Protein AF-A0A7R9U9J3-F1 (afdb_monomer)

Radius of gyration: 16.37 Å; Cα contacts (8 Å, |Δi|>4): 57; chains: 1; bounding box: 42×35×34 Å

Solvent-accessible surface area (backbone atoms only — not comparable to full-atom values): 6465 Å² total; per-residue (Å²): 135,87,54,77,70,71,76,75,70,48,99,81,60,76,80,58,41,68,59,51,44,48,48,44,40,67,71,63,50,38,82,74,43,89,49,70,68,59,42,51,52,52,50,52,52,43,56,65,71,49,39,76,52,32,53,69,47,73,34,66,61,88,91,45,71,40,61,44,83,58,89,87,40,77,94,44,44,66,61,54,48,49,53,51,52,54,59,57,73,70,51,70,95,69,85,59,52,60,83,74,75,40,128

Organism: NCBI:txid172671

pLDDT: mean 75.31, std 17.21, range [34.84, 96.06]

Structure (mmCIF, N/CA/C/O backbone):
data_AF-A0A7R9U9J3-F1
#
_entry.id   AF-A0A7R9U9J3-F1
#
loop_
_atom_site.group_PDB
_atom_site.id
_atom_site.type_symbol
_atom_site.label_atom_id
_atom_site.label_alt_id
_atom_site.label_comp_id
_atom_site.label_asym_id
_atom_site.label_entity_id
_atom_site.label_seq_id
_atom_site.pdbx_PDB_ins_code
_atom_site.Cartn_x
_atom_site.Cartn_y
_atom_site.Cartn_z
_atom_site.occupancy
_atom_site.B_iso_or_equiv
_atom_site.auth_seq_id
_atom_site.auth_comp_id
_atom_site.auth_asym_id
_atom_site.auth_atom_id
_atom_site.pdbx_PDB_model_num
ATOM 1 N N . LEU A 1 1 ? -24.290 -15.354 -0.848 1.00 40.94 1 LEU A N 1
ATOM 2 C CA . LEU A 1 1 ? -23.653 -14.202 -1.522 1.00 40.94 1 LEU A CA 1
ATOM 3 C C . LEU A 1 1 ? -23.497 -13.100 -0.492 1.00 40.94 1 LEU A C 1
ATOM 5 O O . LEU A 1 1 ? -24.500 -12.624 0.018 1.00 40.94 1 LEU A O 1
ATOM 9 N N . MET A 1 2 ? -22.260 -12.804 -0.102 1.00 34.84 2 MET A N 1
ATOM 10 C CA . MET A 1 2 ? -21.947 -11.744 0.857 1.00 34.84 2 MET A CA 1
ATOM 11 C C . MET A 1 2 ? -21.833 -10.436 0.067 1.00 34.84 2 MET A C 1
ATOM 13 O O . MET A 1 2 ? -21.030 -10.353 -0.857 1.00 34.84 2 MET A O 1
ATOM 17 N N . THR A 1 3 ? -22.685 -9.457 0.356 1.00 38.66 3 THR A N 1
ATOM 18 C CA . THR A 1 3 ? -22.658 -8.126 -0.265 1.00 38.66 3 THR A CA 1
ATOM 19 C C . THR A 1 3 ? -21.626 -7.236 0.428 1.00 38.66 3 THR A C 1
ATOM 21 O O . THR A 1 3 ? -21.439 -7.341 1.637 1.00 38.66 3 THR A O 1
ATOM 24 N N . VAL A 1 4 ? -20.987 -6.330 -0.322 1.00 44.41 4 VAL A N 1
ATOM 25 C CA . VAL A 1 4 ? -19.979 -5.362 0.174 1.00 44.41 4 VAL A CA 1
ATOM 26 C C . VAL A 1 4 ? -20.497 -4.556 1.375 1.00 44.41 4 VAL A C 1
ATOM 28 O O . VAL A 1 4 ? -19.747 -4.267 2.302 1.00 44.41 4 VAL A O 1
ATOM 31 N N . SER A 1 5 ? -21.805 -4.288 1.421 1.00 39.53 5 SER A N 1
ATOM 32 C CA . SER A 1 5 ? -22.486 -3.633 2.546 1.00 39.53 5 SER A CA 1
ATOM 33 C C . SER A 1 5 ? -22.340 -4.375 3.881 1.00 39.53 5 SER A C 1
ATOM 35 O O . SER A 1 5 ? -22.306 -3.735 4.925 1.00 39.53 5 SER A O 1
ATOM 37 N N . ASN A 1 6 ? -22.192 -5.704 3.865 1.00 46.56 6 ASN A N 1
ATOM 38 C CA . ASN A 1 6 ? -22.016 -6.505 5.081 1.00 46.56 6 ASN A CA 1
ATOM 39 C C . ASN A 1 6 ? -20.585 -6.439 5.639 1.00 46.56 6 ASN A C 1
ATOM 41 O O . ASN A 1 6 ? -20.374 -6.830 6.784 1.00 46.56 6 ASN A O 1
ATOM 45 N N . LEU A 1 7 ? -19.608 -5.965 4.856 1.00 44.25 7 LEU A N 1
ATOM 46 C CA . LEU A 1 7 ? -18.225 -5.794 5.313 1.00 44.25 7 LEU A CA 1
ATOM 47 C C . LEU A 1 7 ? -18.048 -4.519 6.158 1.00 44.25 7 LEU A C 1
ATOM 49 O O . LEU A 1 7 ? -17.134 -4.452 6.969 1.00 44.25 7 LEU A O 1
ATOM 53 N N . LEU A 1 8 ? -18.928 -3.528 5.965 1.00 46.25 8 LEU A N 1
ATOM 54 C CA . LEU A 1 8 ? -18.824 -2.178 6.536 1.00 46.25 8 LEU A CA 1
ATOM 55 C C . LEU A 1 8 ? -19.790 -1.919 7.711 1.00 46.25 8 LEU A C 1
ATOM 57 O O . LEU A 1 8 ? -19.769 -0.836 8.275 1.00 46.25 8 LEU A O 1
ATOM 61 N N . GLN A 1 9 ? -20.649 -2.882 8.073 1.00 43.25 9 GLN A N 1
ATOM 62 C CA . GLN A 1 9 ? -21.714 -2.718 9.084 1.00 43.25 9 GLN A CA 1
ATOM 63 C C . GLN A 1 9 ? -21.438 -3.393 10.440 1.00 43.25 9 GLN A C 1
ATOM 65 O O . GLN A 1 9 ? -22.357 -3.596 11.232 1.00 43.25 9 GLN A O 1
ATOM 70 N N . ARG A 1 10 ? -20.198 -3.785 10.738 1.00 44.59 10 ARG A N 1
ATOM 71 C CA . ARG A 1 10 ? -19.855 -4.322 12.063 1.00 44.59 10 ARG A CA 1
ATOM 72 C C . ARG A 1 10 ? -19.033 -3.294 12.826 1.00 44.59 10 ARG A C 1
ATOM 74 O O . ARG A 1 10 ? -17.848 -3.152 12.554 1.00 44.59 10 ARG A O 1
ATOM 81 N N . ASP A 1 11 ? -19.654 -2.671 13.821 1.00 47.69 11 ASP A N 1
ATOM 82 C CA . ASP A 1 11 ? -19.033 -1.676 14.710 1.00 47.69 11 ASP A CA 1
ATOM 83 C C . ASP A 1 11 ? -17.822 -2.212 15.511 1.00 47.69 11 ASP A C 1
ATOM 85 O O . ASP A 1 11 ? -17.028 -1.426 16.010 1.00 47.69 11 ASP A O 1
ATOM 89 N N . ASP A 1 12 ? -17.608 -3.538 15.537 1.00 53.31 12 ASP A N 1
ATOM 90 C CA . ASP A 1 12 ? -16.430 -4.212 16.120 1.00 53.31 12 ASP A CA 1
ATOM 91 C C . ASP A 1 12 ? -15.554 -4.958 15.084 1.00 53.31 12 ASP A C 1
ATOM 93 O O . ASP A 1 12 ? -14.639 -5.712 15.443 1.00 53.31 12 ASP A O 1
ATOM 97 N N . ALA A 1 13 ? -15.841 -4.844 13.780 1.00 57.25 13 ALA A N 1
ATOM 98 C CA . ALA A 1 13 ? -15.081 -5.570 12.766 1.00 57.25 13 ALA A CA 1
ATOM 99 C C . ALA A 1 13 ? -13.716 -4.920 12.548 1.00 57.25 13 ALA A C 1
ATOM 101 O O . ALA A 1 13 ? -13.578 -3.913 11.858 1.00 57.25 13 ALA A O 1
ATOM 102 N N . LYS A 1 14 ? -12.674 -5.575 13.066 1.00 69.12 14 LYS A N 1
ATOM 103 C CA . LYS A 1 14 ? -11.316 -5.371 12.564 1.00 69.12 14 LYS A CA 1
ATOM 104 C C . LYS A 1 14 ? -11.326 -5.562 11.048 1.00 69.12 14 LYS A C 1
ATOM 106 O O . LYS A 1 14 ? -11.800 -6.589 10.560 1.00 69.12 14 LYS A O 1
ATOM 111 N N . VAL A 1 15 ? -10.791 -4.583 10.326 1.00 75.69 15 VAL A N 1
ATOM 112 C CA . VAL A 1 15 ? -10.590 -4.678 8.879 1.00 75.69 15 VAL A CA 1
ATOM 113 C C . VAL A 1 15 ? -9.723 -5.903 8.590 1.00 75.69 15 VAL A C 1
ATOM 115 O O . VAL A 1 15 ? -8.606 -6.016 9.096 1.00 75.69 15 VAL A O 1
ATOM 118 N N . ASP A 1 16 ? -10.230 -6.827 7.774 1.00 84.88 16 ASP A N 1
ATOM 119 C CA . ASP A 1 16 ? -9.417 -7.916 7.237 1.00 84.88 16 ASP A CA 1
ATOM 120 C C . ASP A 1 16 ? -8.583 -7.393 6.064 1.00 84.88 16 ASP A C 1
ATOM 122 O O . ASP A 1 16 ? -9.021 -7.351 4.909 1.00 84.88 16 ASP A O 1
ATOM 126 N N . TYR A 1 17 ? -7.356 -6.986 6.380 1.00 84.81 17 TYR A N 1
ATOM 127 C CA . TYR A 1 17 ? -6.413 -6.463 5.399 1.00 84.81 17 TYR A CA 1
ATOM 128 C C . TYR A 1 17 ? -6.032 -7.484 4.324 1.00 84.81 17 TYR A C 1
ATOM 130 O O . TYR A 1 17 ? -5.723 -7.077 3.211 1.00 84.81 17 TYR A O 1
ATOM 138 N N . THR A 1 18 ? -6.111 -8.791 4.593 1.00 89.62 18 THR A N 1
ATOM 139 C CA . THR A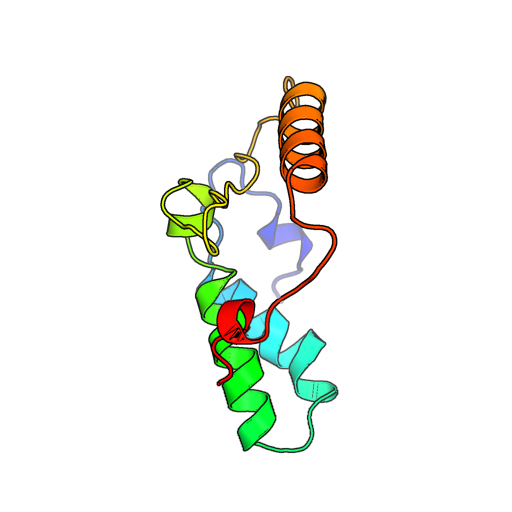 1 18 ? -5.825 -9.811 3.569 1.00 89.62 18 THR A CA 1
ATOM 140 C C . THR A 1 18 ? -6.889 -9.773 2.479 1.00 89.62 18 THR A C 1
ATOM 142 O O . THR A 1 18 ? -6.571 -9.740 1.289 1.00 89.62 18 THR A O 1
ATOM 145 N N . THR A 1 19 ? -8.158 -9.708 2.884 1.00 89.38 19 THR A N 1
ATOM 146 C CA . THR A 1 19 ? -9.285 -9.583 1.955 1.00 89.38 19 THR A CA 1
ATOM 147 C C . THR A 1 19 ? -9.239 -8.255 1.196 1.00 89.38 19 THR A C 1
ATOM 149 O O . THR A 1 19 ? -9.453 -8.240 -0.016 1.00 89.38 19 THR A O 1
ATOM 152 N N . LEU A 1 20 ? -8.903 -7.145 1.866 1.00 88.94 20 LEU A N 1
ATOM 153 C CA . LEU A 1 20 ? -8.743 -5.844 1.205 1.00 88.94 20 LEU A CA 1
ATOM 154 C C . LEU A 1 20 ? -7.625 -5.866 0.153 1.00 88.94 20 LEU A C 1
ATOM 156 O O . LEU A 1 20 ? -7.825 -5.400 -0.966 1.00 88.94 20 LEU A O 1
ATOM 160 N N . GLN A 1 21 ? -6.464 -6.435 0.487 1.00 92.25 21 GLN A N 1
ATOM 161 C CA . GLN A 1 21 ? -5.351 -6.587 -0.451 1.00 92.25 21 GLN A CA 1
ATOM 162 C C . GLN A 1 21 ? -5.756 -7.434 -1.664 1.00 92.25 21 GLN A C 1
ATOM 164 O O . GLN A 1 21 ? -5.470 -7.044 -2.794 1.00 92.25 21 GLN A O 1
ATOM 169 N N . GLY A 1 22 ? -6.451 -8.558 -1.444 1.00 92.94 22 GLY A N 1
ATOM 170 C CA . GLY A 1 22 ? -6.973 -9.404 -2.520 1.00 92.94 22 GLY A CA 1
ATOM 171 C C . GLY A 1 22 ? -7.939 -8.648 -3.432 1.00 92.94 22 GLY A C 1
ATOM 172 O O . GLY A 1 22 ? -7.773 -8.665 -4.645 1.00 92.94 22 GLY A O 1
ATOM 173 N N . LEU A 1 23 ? -8.879 -7.888 -2.863 1.00 94.62 23 LEU A N 1
ATOM 174 C CA . LEU A 1 23 ? -9.803 -7.053 -3.635 1.00 94.62 23 LEU A CA 1
ATOM 175 C C . LEU A 1 23 ? -9.064 -6.020 -4.501 1.00 94.62 23 LEU A C 1
ATOM 177 O O . LEU A 1 23 ? -9.382 -5.858 -5.679 1.00 94.62 23 LEU A O 1
ATOM 181 N N . LEU A 1 24 ? -8.080 -5.323 -3.928 1.00 94.75 24 LEU A N 1
ATOM 182 C CA . LEU A 1 24 ? -7.285 -4.330 -4.652 1.00 94.75 24 LEU A CA 1
ATOM 183 C C . LEU A 1 24 ? -6.499 -4.972 -5.801 1.00 94.75 24 LEU A C 1
ATOM 185 O O . LEU A 1 24 ? -6.458 -4.414 -6.898 1.00 94.75 24 LEU A O 1
ATOM 189 N N . MET A 1 25 ? -5.909 -6.144 -5.572 1.00 96.00 25 MET A N 1
ATOM 190 C CA . MET A 1 25 ? -5.150 -6.855 -6.598 1.00 96.00 25 MET A CA 1
ATOM 191 C C . MET A 1 25 ? -6.051 -7.439 -7.681 1.00 96.00 25 MET A C 1
ATOM 193 O O . MET A 1 25 ? -5.787 -7.219 -8.856 1.00 96.00 25 MET A O 1
ATOM 197 N N . ASP A 1 26 ? -7.132 -8.118 -7.321 1.00 93.31 26 ASP A N 1
ATOM 198 C CA . ASP A 1 26 ? -7.913 -8.897 -8.281 1.00 93.31 26 ASP A CA 1
ATOM 199 C C . ASP A 1 26 ? -8.906 -8.033 -9.067 1.00 93.31 26 ASP A C 1
ATOM 201 O O . ASP A 1 26 ? -9.142 -8.279 -10.250 1.00 93.31 26 ASP A O 1
ATOM 205 N N . ALA A 1 27 ? -9.488 -7.008 -8.434 1.00 94.00 27 ALA A N 1
ATOM 206 C CA . ALA A 1 27 ? -10.570 -6.225 -9.032 1.00 94.00 27 ALA A CA 1
ATOM 207 C C . ALA A 1 27 ? -10.144 -4.834 -9.521 1.00 94.00 27 ALA A C 1
ATOM 209 O O . ALA A 1 27 ? -10.766 -4.304 -10.443 1.00 94.00 27 ALA A O 1
ATOM 210 N N . ILE A 1 28 ? -9.121 -4.221 -8.914 1.00 94.56 28 ILE A N 1
ATOM 211 C CA . ILE A 1 28 ? -8.782 -2.811 -9.170 1.00 94.56 28 ILE A CA 1
ATOM 212 C C . ILE A 1 28 ? -7.502 -2.674 -9.992 1.00 94.56 28 ILE A C 1
ATOM 214 O O . ILE A 1 28 ? -7.526 -2.079 -11.073 1.00 94.56 28 ILE A O 1
ATOM 218 N N . TYR A 1 29 ? -6.387 -3.206 -9.488 1.00 94.19 29 TYR A N 1
ATOM 219 C CA . TYR A 1 29 ? -5.072 -2.998 -10.088 1.00 94.19 29 TYR A CA 1
ATOM 220 C C . TYR A 1 29 ? -4.665 -4.110 -11.052 1.00 94.19 29 TYR A C 1
ATOM 222 O O . TYR A 1 29 ? -4.186 -3.807 -12.140 1.00 94.19 29 TYR A O 1
ATOM 230 N N . GLY A 1 30 ? -4.888 -5.378 -10.709 1.00 94.62 30 GLY A N 1
ATOM 231 C CA . GLY A 1 30 ? -4.487 -6.520 -11.534 1.00 94.62 30 GLY A CA 1
ATOM 232 C C . GLY A 1 30 ? -5.049 -6.504 -12.954 1.00 94.62 30 GLY A C 1
ATOM 233 O O . GLY A 1 30 ? -4.272 -6.691 -13.885 1.00 94.62 30 GLY A O 1
ATOM 234 N N . PRO A 1 31 ? -6.333 -6.162 -13.181 1.00 96.06 31 PRO A N 1
ATOM 235 C CA . PRO A 1 31 ? -6.879 -6.049 -14.536 1.00 96.06 31 PRO A CA 1
ATOM 236 C C . PRO A 1 31 ? -6.214 -4.972 -15.408 1.00 96.06 31 PRO A C 1
ATOM 238 O O . PRO A 1 31 ? -6.439 -4.944 -16.614 1.00 96.06 31 PRO A O 1
ATOM 241 N N . LYS A 1 32 ? -5.435 -4.058 -14.813 1.00 95.62 32 LYS A N 1
ATOM 242 C CA . LYS A 1 32 ? -4.714 -2.985 -15.515 1.00 95.62 32 LYS A CA 1
ATOM 243 C C . LYS A 1 32 ? -3.260 -3.347 -15.821 1.00 95.62 32 LYS A C 1
ATOM 245 O O . LYS A 1 32 ? -2.577 -2.558 -16.467 1.00 95.62 32 LYS A O 1
ATOM 250 N N . VAL A 1 33 ? -2.776 -4.487 -15.329 1.00 93.94 33 VAL A N 1
ATOM 251 C CA . VAL A 1 33 ?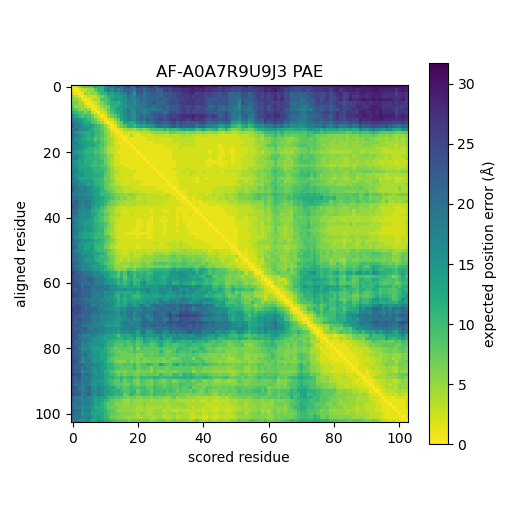 -1.367 -4.875 -15.392 1.00 93.94 33 VAL A CA 1
ATOM 252 C C . VAL A 1 33 ? -1.248 -6.237 -16.062 1.00 93.94 33 VAL A C 1
ATOM 254 O O . VAL A 1 33 ? -1.556 -7.269 -15.475 1.00 93.94 33 VAL A O 1
ATOM 257 N N . GLU A 1 34 ? -0.784 -6.236 -17.308 1.00 92.75 34 GLU A N 1
ATOM 258 C CA . GLU A 1 34 ? -0.676 -7.456 -18.118 1.00 92.75 34 GLU A CA 1
ATOM 259 C C . GLU A 1 34 ? 0.613 -8.246 -17.835 1.00 92.75 34 GLU A C 1
ATOM 261 O O . GLU A 1 34 ? 0.674 -9.458 -18.044 1.00 92.75 34 GLU A O 1
ATOM 266 N N . VAL A 1 35 ? 1.655 -7.569 -17.345 1.00 95.44 35 VAL A N 1
ATOM 267 C CA . VAL A 1 35 ? 2.976 -8.159 -17.108 1.00 95.44 35 VAL A CA 1
ATOM 268 C C . VAL A 1 35 ? 3.062 -8.689 -15.678 1.00 95.44 35 VAL A C 1
ATOM 270 O O . VAL A 1 35 ? 2.907 -7.953 -14.705 1.00 95.44 35 VAL A O 1
ATOM 273 N N . SER A 1 36 ? 3.381 -9.976 -15.527 1.00 91.50 36 SER A N 1
ATOM 274 C CA . SER A 1 36 ? 3.444 -10.636 -14.213 1.00 91.50 36 SER A CA 1
ATOM 275 C C . SER A 1 36 ? 4.497 -10.037 -13.269 1.00 91.50 36 SER A C 1
ATOM 277 O O . SER A 1 36 ? 4.322 -10.063 -12.048 1.00 91.50 36 SER A O 1
ATOM 279 N N . GLY A 1 37 ? 5.590 -9.497 -13.819 1.00 93.88 37 GLY A N 1
ATOM 280 C CA . GLY A 1 37 ? 6.614 -8.785 -13.050 1.00 93.88 37 GLY A CA 1
ATOM 281 C C . GLY A 1 37 ? 6.055 -7.518 -12.406 1.00 93.88 37 GLY A C 1
ATOM 282 O O . GLY A 1 37 ? 6.152 -7.351 -11.192 1.00 93.88 37 GLY A O 1
ATOM 283 N N . ASP A 1 38 ? 5.372 -6.691 -13.192 1.00 94.38 38 ASP A N 1
ATOM 284 C CA . ASP A 1 38 ? 4.746 -5.451 -12.726 1.00 94.38 38 ASP A CA 1
ATOM 285 C C . ASP A 1 38 ? 3.632 -5.741 -11.716 1.00 94.38 38 ASP A C 1
ATOM 287 O O . ASP A 1 38 ? 3.537 -5.081 -10.682 1.00 94.38 38 ASP A O 1
ATOM 291 N N . LEU A 1 39 ? 2.845 -6.799 -11.947 1.00 94.94 39 LEU A N 1
ATOM 292 C CA . LEU A 1 39 ? 1.818 -7.239 -11.002 1.00 94.94 39 LEU A CA 1
ATOM 293 C C . LEU A 1 39 ? 2.425 -7.602 -9.640 1.00 94.94 39 LEU A C 1
ATOM 295 O O . LEU A 1 39 ? 1.841 -7.315 -8.594 1.00 94.94 39 LEU A O 1
ATOM 299 N N . SER A 1 40 ? 3.621 -8.193 -9.642 1.00 93.88 40 SER A N 1
ATOM 300 C CA . SER A 1 40 ? 4.341 -8.533 -8.413 1.00 93.88 40 SER A CA 1
ATOM 301 C C . SER A 1 40 ? 4.829 -7.282 -7.676 1.00 93.88 40 SER A C 1
ATOM 303 O O . SER A 1 40 ? 4.739 -7.224 -6.448 1.00 93.88 40 SER A O 1
ATOM 305 N N . VAL A 1 41 ? 5.289 -6.264 -8.412 1.00 94.75 41 VAL A N 1
ATOM 306 C CA . VAL A 1 41 ? 5.673 -4.963 -7.841 1.00 94.75 41 VAL A CA 1
ATOM 307 C C . VAL A 1 41 ? 4.458 -4.281 -7.214 1.00 94.75 41 VAL A C 1
ATOM 309 O O . VAL A 1 41 ? 4.508 -3.906 -6.044 1.00 94.75 41 VAL A O 1
ATOM 312 N N . VAL A 1 42 ? 3.335 -4.199 -7.932 1.00 94.88 42 VAL A N 1
ATOM 313 C CA . VAL A 1 42 ? 2.082 -3.634 -7.402 1.00 94.88 42 VAL A CA 1
ATOM 314 C C . VAL A 1 42 ? 1.628 -4.386 -6.149 1.00 94.88 42 VAL A C 1
ATOM 316 O O . VAL A 1 42 ? 1.310 -3.763 -5.137 1.00 94.88 42 VAL A O 1
ATOM 319 N N . GLY A 1 43 ? 1.682 -5.720 -6.169 1.00 94.31 43 GLY A N 1
ATOM 320 C CA . GLY A 1 43 ? 1.365 -6.548 -5.006 1.00 94.31 43 GLY A CA 1
ATOM 321 C C . GLY A 1 43 ? 2.247 -6.255 -3.791 1.00 94.31 43 GLY A C 1
ATOM 322 O O . GLY A 1 43 ? 1.753 -6.261 -2.662 1.00 94.31 43 GLY A O 1
ATOM 323 N N . ALA A 1 44 ? 3.532 -5.953 -3.993 1.00 92.56 44 ALA A N 1
ATOM 324 C CA . ALA A 1 44 ? 4.428 -5.548 -2.912 1.00 92.56 44 ALA A CA 1
ATOM 325 C C . ALA A 1 44 ? 4.020 -4.195 -2.303 1.00 92.56 44 ALA A C 1
ATOM 327 O O . ALA A 1 44 ? 3.971 -4.069 -1.077 1.00 92.56 44 ALA A O 1
ATOM 328 N N . TYR A 1 45 ? 3.658 -3.214 -3.137 1.00 91.50 45 TYR A N 1
ATOM 329 C CA . TYR A 1 45 ? 3.155 -1.917 -2.672 1.00 91.50 45 TYR A CA 1
ATOM 330 C C . TYR A 1 45 ? 1.824 -2.049 -1.922 1.00 91.50 45 TYR A C 1
ATOM 332 O O . TYR A 1 45 ? 1.685 -1.487 -0.837 1.00 91.50 45 TYR A O 1
ATOM 340 N N . VAL A 1 46 ? 0.878 -2.844 -2.431 1.00 92.62 46 VAL A N 1
ATOM 341 C CA . VAL A 1 46 ? -0.418 -3.090 -1.775 1.00 92.62 46 VAL A CA 1
ATOM 342 C C . VAL A 1 46 ? -0.229 -3.759 -0.409 1.00 92.62 46 VAL A C 1
ATO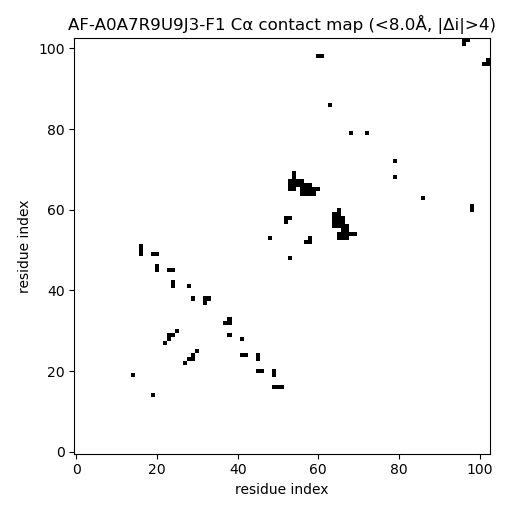M 344 O O . VAL A 1 46 ? -0.792 -3.302 0.584 1.00 92.62 46 VAL A O 1
ATOM 347 N N . LYS A 1 47 ? 0.622 -4.788 -0.313 1.00 91.06 47 LYS A N 1
ATOM 348 C CA . LYS A 1 47 ? 0.935 -5.444 0.971 1.00 91.06 47 LYS A CA 1
ATOM 349 C C . LYS A 1 47 ? 1.596 -4.501 1.971 1.00 91.06 47 LYS A C 1
ATOM 351 O O . LYS A 1 47 ? 1.311 -4.579 3.164 1.00 91.06 47 LYS A O 1
ATOM 356 N N . ARG A 1 48 ? 2.480 -3.616 1.500 1.00 87.06 48 ARG A N 1
ATOM 357 C CA . ARG A 1 48 ? 3.109 -2.602 2.350 1.00 87.06 48 ARG A CA 1
ATOM 358 C C . ARG A 1 48 ? 2.068 -1.590 2.833 1.00 87.06 48 ARG A C 1
ATOM 360 O O . ARG A 1 48 ? 1.973 -1.364 4.030 1.00 87.06 48 ARG A O 1
ATOM 367 N N . ALA A 1 49 ? 1.272 -1.005 1.948 1.00 84.25 49 ALA A N 1
ATOM 368 C CA . ALA A 1 49 ? 0.374 0.096 2.299 1.00 84.25 49 ALA A CA 1
ATOM 369 C C . ALA A 1 49 ? -0.874 -0.326 3.096 1.00 84.25 49 ALA A C 1
ATOM 371 O O . ALA A 1 49 ? -1.421 0.482 3.839 1.00 84.25 49 ALA A O 1
ATOM 372 N N . PHE A 1 50 ? -1.329 -1.575 2.974 1.00 85.06 50 PHE A N 1
ATOM 373 C CA . PHE A 1 50 ? -2.575 -2.034 3.595 1.00 85.06 50 PHE A CA 1
ATOM 374 C C . PHE A 1 50 ? -2.315 -3.134 4.615 1.00 85.06 50 PHE A C 1
ATOM 376 O O . PHE A 1 50 ? -2.640 -4.295 4.388 1.00 85.06 50 PHE A O 1
ATOM 383 N N . ARG A 1 51 ? -1.729 -2.769 5.753 1.00 83.38 51 ARG A N 1
ATOM 384 C CA . ARG A 1 51 ? -1.481 -3.668 6.887 1.00 83.38 51 ARG A CA 1
ATOM 385 C C . ARG A 1 51 ? -1.808 -2.967 8.198 1.00 83.38 51 ARG A C 1
ATOM 387 O O . ARG A 1 51 ? -1.776 -1.740 8.267 1.00 83.38 51 ARG A O 1
ATOM 394 N N . GLN A 1 52 ? -2.102 -3.739 9.238 1.00 77.56 52 GLN A N 1
ATOM 395 C CA . GLN A 1 52 ? -2.574 -3.205 10.516 1.00 77.56 52 GLN A CA 1
ATOM 396 C C . GLN A 1 52 ? -1.593 -2.190 11.133 1.00 77.56 52 GLN A C 1
ATOM 398 O O . GLN A 1 52 ? -2.017 -1.197 11.715 1.00 77.56 52 GLN A O 1
ATOM 403 N N . GLU A 1 53 ? -0.285 -2.376 10.945 1.00 76.50 53 GLU A N 1
ATOM 404 C CA . GLU A 1 53 ? 0.759 -1.507 11.499 1.00 76.50 53 GLU A CA 1
ATOM 405 C C . GLU A 1 53 ? 0.706 -0.061 10.980 1.00 76.50 53 GLU A C 1
ATOM 407 O O . GLU A 1 53 ? 1.128 0.842 11.702 1.00 76.50 53 GLU A O 1
ATOM 412 N N . ILE A 1 54 ? 0.173 0.165 9.772 1.00 73.00 54 ILE A N 1
ATOM 413 C CA . ILE A 1 54 ? -0.027 1.510 9.199 1.00 73.00 54 ILE A CA 1
ATOM 414 C C . ILE A 1 54 ? -1.044 2.299 10.025 1.00 73.00 54 ILE A C 1
ATOM 416 O O . ILE A 1 54 ? -0.843 3.460 10.368 1.00 73.00 54 ILE A O 1
ATOM 420 N N . PHE A 1 55 ? -2.149 1.647 10.373 1.00 68.56 55 PHE A N 1
ATOM 421 C CA . PHE A 1 55 ? -3.267 2.270 11.079 1.00 68.56 55 PHE A CA 1
ATOM 422 C C . PHE A 1 55 ? -3.000 2.399 12.580 1.00 68.56 55 PHE A C 1
ATOM 424 O O . PHE A 1 55 ? -3.660 3.168 13.267 1.00 68.56 55 PHE A O 1
ATOM 431 N N . GLU A 1 56 ? -1.983 1.698 13.079 1.00 70.19 56 GLU A N 1
ATOM 432 C CA . GLU A 1 56 ? -1.431 1.897 14.419 1.00 70.19 56 GLU A CA 1
ATOM 433 C C . GLU A 1 56 ? -0.337 2.983 14.453 1.00 70.19 56 GLU A C 1
ATOM 435 O O . GLU A 1 56 ? 0.285 3.194 15.493 1.00 70.19 56 GLU A O 1
ATOM 440 N N . GLY A 1 57 ? -0.070 3.660 13.326 1.00 65.44 57 GLY A N 1
ATOM 441 C CA . GLY A 1 57 ? 0.927 4.730 13.232 1.00 65.44 57 GLY A CA 1
ATOM 442 C C . GLY A 1 57 ? 2.367 4.248 13.399 1.00 65.44 57 GLY A C 1
ATOM 443 O O . GLY A 1 57 ? 3.253 5.034 13.736 1.00 65.44 57 GLY A O 1
ATOM 444 N N . ARG A 1 58 ? 2.620 2.949 13.210 1.00 67.75 58 ARG A N 1
ATOM 445 C CA . ARG A 1 58 ? 3.937 2.331 13.430 1.00 67.75 58 ARG A CA 1
ATOM 446 C C . ARG A 1 58 ? 4.798 2.281 12.170 1.00 67.75 58 ARG A C 1
ATOM 448 O O . ARG A 1 58 ? 5.872 1.685 12.213 1.00 67.75 58 ARG A O 1
ATOM 455 N N . ASP A 1 59 ? 4.350 2.880 11.066 1.00 70.12 59 ASP A N 1
ATOM 456 C CA . ASP A 1 59 ? 5.086 2.892 9.802 1.00 70.12 59 ASP A CA 1
ATOM 457 C C . ASP A 1 59 ? 5.585 4.279 9.401 1.00 70.12 59 ASP A C 1
ATOM 459 O O . ASP A 1 59 ? 5.060 5.311 9.826 1.00 70.12 59 ASP A O 1
ATOM 463 N N . ARG A 1 60 ? 6.632 4.289 8.572 1.00 65.19 60 ARG A N 1
ATOM 464 C CA . ARG A 1 60 ? 7.252 5.507 8.047 1.00 65.19 60 ARG A CA 1
ATOM 465 C C . ARG A 1 60 ? 7.579 5.359 6.563 1.00 65.19 60 ARG A C 1
ATOM 467 O O . ARG A 1 60 ? 8.040 4.306 6.115 1.00 65.19 60 ARG A O 1
ATOM 474 N N . ILE A 1 61 ? 7.391 6.439 5.812 1.00 64.50 61 ILE A N 1
ATOM 475 C CA . ILE A 1 61 ? 7.889 6.594 4.441 1.00 64.50 61 ILE A CA 1
ATOM 476 C C . ILE A 1 61 ? 8.882 7.757 4.471 1.00 64.50 61 ILE A C 1
ATOM 478 O O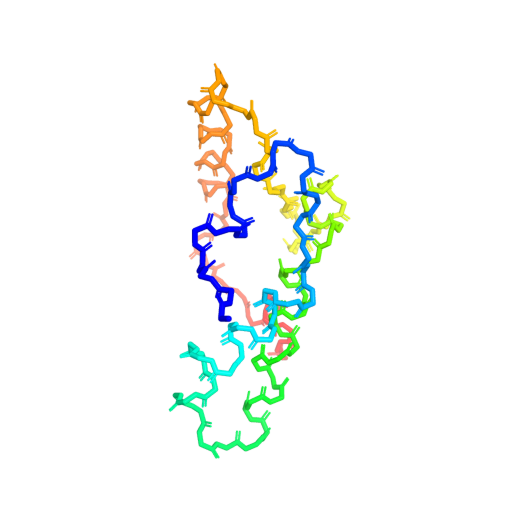 . ILE A 1 61 ? 8.507 8.904 4.692 1.00 64.50 61 ILE A O 1
ATOM 482 N N . GLY A 1 62 ? 10.175 7.451 4.339 1.00 65.88 62 GLY A N 1
ATOM 483 C CA . GLY A 1 62 ? 11.230 8.437 4.588 1.00 65.88 62 GLY A CA 1
ATOM 484 C C . GLY A 1 62 ? 11.177 8.965 6.02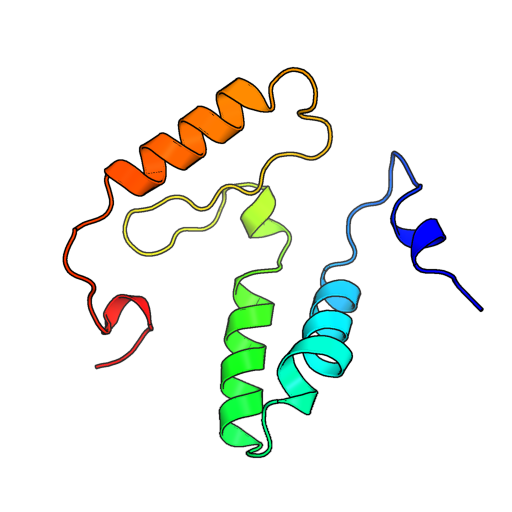9 1.00 65.88 62 GLY A C 1
ATOM 485 O O . GLY A 1 62 ? 11.221 8.190 6.987 1.00 65.88 62 GLY A O 1
ATOM 486 N N . SER A 1 63 ? 11.079 10.286 6.188 1.00 57.34 63 SER A N 1
ATOM 487 C CA . SER A 1 63 ? 10.907 10.957 7.486 1.00 57.34 63 SER A CA 1
ATOM 488 C C . SER A 1 63 ? 9.452 10.991 7.974 1.00 57.34 63 SER A C 1
ATOM 490 O O . SER A 1 63 ? 9.230 11.177 9.176 1.00 57.34 63 SER A O 1
ATOM 492 N N . VAL A 1 64 ? 8.487 10.766 7.078 1.00 59.94 64 VAL A N 1
ATOM 493 C CA . VAL A 1 64 ? 7.052 10.965 7.306 1.00 59.94 64 VAL A CA 1
ATOM 494 C C . VAL A 1 64 ? 6.467 9.768 8.037 1.00 59.94 64 VAL A C 1
ATOM 496 O O . VAL A 1 64 ? 6.639 8.621 7.618 1.00 59.94 64 VAL A O 1
ATOM 499 N N . GLN A 1 65 ? 5.787 10.030 9.150 1.00 64.44 65 GLN A N 1
ATOM 500 C CA . GLN A 1 65 ? 5.026 9.009 9.854 1.00 64.44 65 GLN A CA 1
ATOM 501 C C . GLN A 1 65 ? 3.709 8.789 9.117 1.00 64.44 65 GLN A C 1
ATOM 503 O O . GLN A 1 65 ? 2.966 9.736 8.881 1.00 64.44 65 GLN A O 1
ATOM 508 N N . VAL A 1 66 ? 3.436 7.545 8.732 1.00 63.66 66 VAL A N 1
ATOM 509 C CA . VAL A 1 66 ? 2.173 7.204 8.080 1.00 63.66 66 VAL A CA 1
ATOM 510 C C . VAL A 1 66 ? 1.209 6.771 9.167 1.00 63.66 66 VAL A C 1
ATOM 512 O O . VAL A 1 66 ? 1.356 5.696 9.749 1.00 63.66 66 VAL A O 1
ATOM 515 N N . THR A 1 67 ? 0.236 7.624 9.448 1.00 59.69 67 THR A N 1
ATOM 516 C CA . THR A 1 67 ? -0.898 7.327 10.317 1.00 59.69 67 THR A CA 1
ATOM 517 C C . THR A 1 67 ? -2.144 7.174 9.456 1.00 59.69 67 THR A C 1
ATOM 519 O O . THR A 1 67 ? -2.560 8.087 8.742 1.00 59.69 67 THR A O 1
ATOM 522 N N . GLY A 1 68 ? -2.758 5.993 9.507 1.00 59.00 68 GLY A N 1
ATOM 523 C CA . GLY A 1 68 ? -4.146 5.864 9.072 1.00 59.00 68 GLY A CA 1
ATOM 524 C C . GLY A 1 68 ? -5.056 6.654 10.015 1.00 59.00 68 GLY A C 1
ATOM 525 O O . GLY A 1 68 ? -4.800 6.691 11.219 1.00 59.00 68 GLY A O 1
ATOM 526 N N . LEU A 1 69 ? -6.118 7.272 9.491 1.00 56.22 69 LEU A N 1
ATOM 527 C CA . LEU A 1 69 ? -7.149 7.866 10.344 1.00 56.22 69 LEU A CA 1
ATOM 528 C C . LEU A 1 69 ? -7.743 6.755 11.228 1.00 56.22 69 LEU A C 1
ATOM 530 O O . LEU A 1 69 ? -8.154 5.720 10.688 1.00 56.22 69 LEU A O 1
ATOM 534 N N . PRO A 1 70 ? -7.775 6.913 12.563 1.00 50.69 70 PRO A N 1
ATOM 535 C CA . PRO A 1 70 ? -8.367 5.902 13.418 1.00 50.69 70 PRO A CA 1
ATOM 536 C C . PRO A 1 70 ? -9.865 5.771 13.117 1.00 50.69 70 PRO A C 1
ATOM 538 O O . PRO A 1 70 ? -10.582 6.758 12.945 1.00 50.69 70 PRO A O 1
ATOM 541 N N . TYR A 1 71 ? -10.335 4.526 13.050 1.00 45.94 71 TYR A N 1
ATOM 542 C CA . TYR A 1 71 ? -11.753 4.199 12.918 1.00 45.94 71 TYR 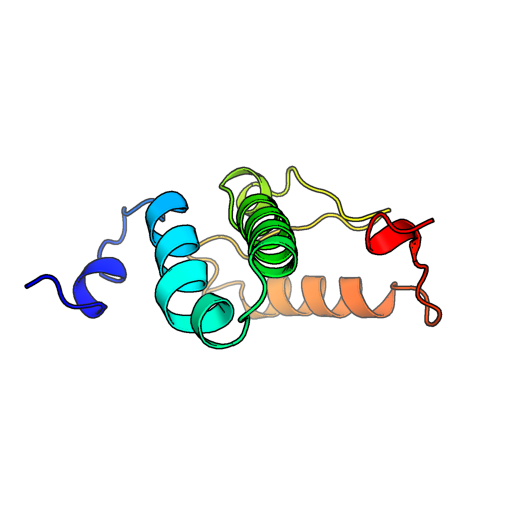A CA 1
ATOM 543 C C . TYR A 1 71 ? -12.539 4.842 14.079 1.00 45.94 71 TYR A C 1
ATOM 545 O O . TYR A 1 71 ? -12.134 4.702 15.233 1.00 45.94 71 TYR A O 1
ATOM 553 N N . GLY A 1 72 ? -13.624 5.568 13.787 1.00 48.12 72 GLY A N 1
ATOM 554 C CA . GLY A 1 72 ? -14.435 6.271 14.796 1.00 48.12 72 GLY A CA 1
ATOM 555 C C . GLY A 1 72 ? -13.980 7.696 15.148 1.00 48.12 72 GLY A C 1
ATOM 556 O O . GLY A 1 72 ? -14.502 8.287 16.089 1.00 48.12 72 GLY A O 1
ATOM 557 N N . ALA A 1 73 ? -13.044 8.289 14.400 1.00 53.31 73 ALA A N 1
ATOM 558 C CA . ALA A 1 73 ? -12.623 9.684 14.577 1.00 53.31 73 ALA A CA 1
ATOM 559 C C . ALA A 1 73 ? -13.635 10.720 14.047 1.00 53.31 73 ALA A C 1
ATOM 561 O O . ALA A 1 73 ? -13.244 11.830 13.712 1.00 53.31 73 ALA A O 1
ATOM 562 N N . GLU A 1 74 ? -14.922 10.395 13.946 1.00 58.44 74 GLU A N 1
ATOM 563 C CA . GLU A 1 74 ? -15.940 11.253 13.319 1.00 58.44 74 GLU A CA 1
ATOM 564 C C . GLU A 1 74 ? -16.051 12.627 14.004 1.00 58.44 74 GLU A C 1
ATOM 566 O O . GLU A 1 74 ? -16.190 13.641 13.325 1.00 58.44 74 GLU A O 1
ATOM 571 N N . GLU A 1 75 ? -15.874 12.684 15.330 1.00 57.06 75 GLU A N 1
ATOM 572 C CA . GLU A 1 75 ? -15.823 13.938 16.104 1.00 57.06 75 GLU A CA 1
ATOM 573 C C . GLU A 1 75 ? -14.509 14.726 15.953 1.00 57.06 75 GLU A C 1
ATOM 575 O O . GLU A 1 75 ? -14.452 15.890 16.337 1.00 57.06 75 GLU A O 1
ATOM 580 N N . LYS A 1 76 ? -13.450 14.116 15.408 1.00 63.25 76 LYS A N 1
ATOM 581 C CA . LYS A 1 76 ? -12.108 14.714 15.250 1.00 63.25 76 LYS A CA 1
ATOM 582 C C . LYS A 1 76 ? -11.589 14.632 13.818 1.00 63.25 76 LYS A C 1
ATOM 584 O O . LYS A 1 76 ? -10.390 14.760 13.579 1.00 63.25 76 LYS A O 1
ATOM 589 N N . LEU A 1 77 ? -12.484 14.388 12.865 1.00 66.19 77 LEU A N 1
ATOM 590 C CA . LEU A 1 77 ? -12.110 14.178 11.476 1.00 66.19 77 LEU A CA 1
ATOM 591 C C . LEU A 1 77 ? -11.508 15.458 10.895 1.00 66.19 77 LEU A C 1
ATOM 593 O O . LEU A 1 77 ? -10.548 15.365 10.145 1.00 66.19 77 LEU A O 1
ATOM 597 N N . SER A 1 78 ? -12.020 16.634 11.282 1.00 68.44 78 SER A N 1
ATOM 598 C CA . SER A 1 78 ? -11.433 17.926 10.906 1.00 68.44 78 SER A CA 1
ATOM 599 C C . SER A 1 78 ? -9.981 18.031 11.353 1.00 68.44 78 SER A C 1
ATOM 601 O O . SER A 1 78 ? -9.113 18.262 10.523 1.00 68.44 78 SER A O 1
ATOM 603 N N . ASP A 1 79 ? -9.713 17.781 12.632 1.00 72.00 79 ASP A N 1
ATOM 604 C CA . ASP A 1 79 ? -8.391 17.965 13.232 1.00 72.00 79 ASP A CA 1
ATOM 605 C C . ASP A 1 79 ? -7.388 16.958 12.656 1.00 72.00 79 ASP A C 1
ATOM 607 O O . ASP A 1 79 ? -6.249 17.298 12.347 1.00 72.00 79 ASP A O 1
ATOM 611 N N . ALA A 1 80 ? -7.829 15.714 12.451 1.00 69.50 80 ALA A N 1
ATOM 612 C CA . ALA A 1 80 ? -7.007 14.671 11.854 1.00 69.50 80 ALA A CA 1
ATOM 613 C C . ALA A 1 80 ? -6.748 14.917 10.356 1.00 69.50 80 ALA A C 1
ATOM 615 O O . ALA A 1 80 ? -5.661 14.620 9.864 1.00 69.50 80 ALA A O 1
ATOM 616 N N . LEU A 1 81 ? -7.716 15.482 9.624 1.00 74.44 81 LEU A N 1
ATOM 617 C CA . LEU A 1 81 ? -7.517 15.914 8.238 1.00 74.44 81 LEU A CA 1
ATOM 618 C C . LEU A 1 81 ? -6.577 17.119 8.158 1.00 74.44 81 LEU A C 1
ATOM 620 O O . LEU A 1 81 ? -5.730 17.152 7.274 1.00 74.44 81 LEU A O 1
ATOM 624 N N . GLU A 1 82 ? -6.687 18.086 9.069 1.00 77.31 82 GLU A N 1
ATOM 625 C CA . GLU A 1 82 ? -5.766 19.224 9.154 1.00 77.31 82 GLU A CA 1
ATOM 626 C C . GLU A 1 82 ? -4.334 18.767 9.455 1.00 77.31 82 GLU A C 1
ATOM 628 O O . GLU A 1 82 ? -3.399 19.228 8.802 1.00 77.31 82 GLU A O 1
ATOM 633 N N . GLU A 1 83 ? -4.149 17.808 10.367 1.00 73.69 83 GLU A N 1
ATOM 634 C CA . GLU A 1 83 ? -2.840 17.201 10.639 1.00 73.69 83 GLU A CA 1
ATOM 635 C C . GLU A 1 83 ? -2.275 16.493 9.397 1.00 73.69 83 GLU A C 1
ATOM 637 O O . GLU A 1 83 ? -1.096 16.646 9.066 1.00 73.69 83 GLU A O 1
ATOM 642 N N . GLN A 1 84 ? -3.119 15.765 8.659 1.00 74.00 84 GLN A N 1
ATOM 643 C CA . GLN 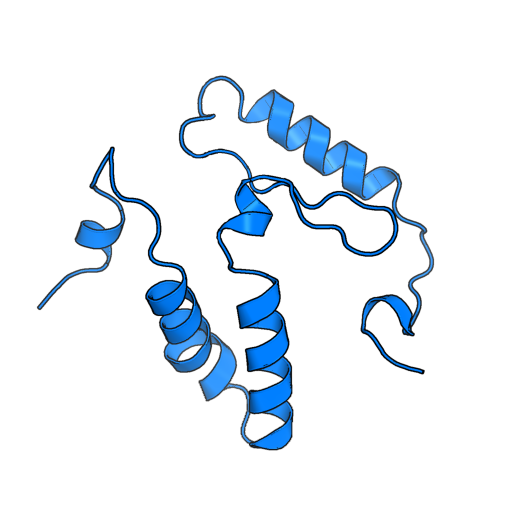A 1 84 ? -2.716 15.133 7.403 1.00 74.00 84 GLN A CA 1
ATOM 644 C C . GLN A 1 84 ? -2.362 16.161 6.325 1.00 74.00 84 GLN A C 1
ATOM 646 O O . GLN A 1 84 ? -1.346 15.995 5.653 1.00 74.00 84 GLN A O 1
ATOM 651 N N . LEU A 1 85 ? -3.138 17.234 6.172 1.00 79.00 85 LEU A N 1
ATOM 652 C CA . LEU A 1 85 ? -2.840 18.311 5.224 1.00 79.00 85 LEU A CA 1
ATOM 653 C C . LEU A 1 85 ? -1.523 19.009 5.576 1.00 79.00 85 LEU A C 1
ATOM 655 O O . LEU A 1 85 ? -0.674 19.180 4.707 1.00 79.00 85 LEU A O 1
ATOM 659 N N . PHE A 1 86 ? -1.297 19.302 6.857 1.00 78.62 86 PHE A N 1
ATOM 660 C CA . PHE A 1 86 ? -0.026 19.850 7.323 1.00 78.62 86 PHE A CA 1
ATOM 661 C C . PHE A 1 86 ? 1.153 18.913 7.023 1.00 78.62 86 PHE A C 1
ATOM 663 O O . PHE A 1 86 ? 2.235 19.367 6.657 1.00 78.62 86 PHE A O 1
ATOM 670 N N . SER A 1 87 ? 0.954 17.594 7.133 1.00 74.75 87 SER A N 1
ATOM 671 C CA . SER A 1 87 ? 1.993 16.611 6.803 1.00 74.75 87 SER A CA 1
ATOM 672 C C . SER A 1 87 ? 2.361 16.584 5.312 1.00 74.75 87 SER A C 1
ATOM 674 O O . SER A 1 87 ? 3.482 16.201 4.978 1.00 74.75 87 SER A O 1
ATOM 676 N N . LEU A 1 88 ? 1.447 17.009 4.429 1.00 77.38 88 LEU A N 1
ATOM 677 C CA . LEU A 1 88 ? 1.710 17.160 2.997 1.00 77.38 88 LEU A CA 1
ATOM 678 C C . LEU A 1 88 ? 2.494 18.443 2.701 1.00 77.38 88 LEU A C 1
ATOM 680 O O . LEU A 1 88 ? 3.409 18.402 1.887 1.00 77.38 88 LEU A O 1
ATOM 684 N N . ASP A 1 89 ? 2.197 19.542 3.398 1.00 80.31 89 ASP A N 1
ATOM 685 C CA . ASP A 1 89 ? 2.879 20.834 3.206 1.00 80.31 89 ASP A CA 1
ATOM 686 C C . ASP A 1 89 ? 4.369 20.806 3.592 1.00 80.31 89 ASP A C 1
ATOM 688 O O . ASP A 1 89 ? 5.147 21.652 3.155 1.00 80.31 89 ASP A O 1
ATOM 692 N N . VAL A 1 90 ? 4.783 19.848 4.427 1.00 81.00 90 VAL A N 1
ATOM 693 C CA . VAL A 1 90 ? 6.188 19.680 4.843 1.00 81.00 90 VAL A CA 1
ATOM 694 C C . VAL A 1 90 ? 6.976 18.710 3.959 1.00 81.00 90 VAL A C 1
ATOM 696 O O . VAL A 1 90 ? 8.156 18.461 4.229 1.00 81.00 90 VAL A O 1
ATOM 699 N N . LEU A 1 91 ? 6.345 18.133 2.931 1.00 79.88 91 LEU A N 1
ATOM 700 C CA . LEU A 1 91 ? 7.051 17.323 1.944 1.00 79.88 91 LEU A CA 1
ATOM 701 C C . LEU A 1 91 ? 7.965 18.215 1.090 1.00 79.88 91 LEU A C 1
ATOM 703 O O . LEU A 1 91 ? 7.624 19.365 0.817 1.00 79.88 91 LEU A O 1
ATOM 707 N N . PRO A 1 92 ? 9.143 17.719 0.678 1.00 83.56 92 PRO A N 1
ATOM 708 C CA . PRO A 1 92 ? 9.974 18.444 -0.273 1.00 83.56 92 PRO A CA 1
ATOM 709 C C . PRO A 1 92 ? 9.241 18.592 -1.615 1.00 83.56 92 PRO A C 1
ATOM 711 O O . PRO A 1 92 ? 8.580 17.657 -2.058 1.00 83.56 92 PRO A O 1
ATOM 714 N N . ASP A 1 93 ? 9.411 19.741 -2.275 1.00 85.69 93 ASP A N 1
ATOM 715 C CA . ASP A 1 93 ? 8.873 19.975 -3.626 1.00 85.69 93 ASP A CA 1
ATOM 716 C C . ASP A 1 93 ? 9.465 18.997 -4.657 1.00 85.69 93 ASP A C 1
ATOM 718 O O . ASP A 1 93 ? 8.807 18.620 -5.628 1.00 85.69 93 ASP A O 1
ATOM 722 N N . ASP A 1 94 ? 10.721 18.593 -4.438 1.00 88.62 94 ASP A N 1
ATOM 723 C CA . ASP A 1 94 ? 11.431 17.628 -5.267 1.00 88.62 94 ASP A CA 1
ATOM 724 C C . ASP A 1 94 ? 11.297 16.210 -4.696 1.00 88.62 94 ASP A C 1
ATOM 726 O O . ASP A 1 94 ? 11.721 15.917 -3.572 1.00 88.62 94 ASP A O 1
ATOM 730 N N . ASP A 1 95 ? 10.792 15.299 -5.526 1.00 84.12 95 ASP A N 1
ATOM 731 C CA . ASP A 1 95 ? 10.779 13.869 -5.235 1.00 84.12 95 ASP A CA 1
ATOM 732 C C . ASP A 1 95 ? 12.144 13.211 -5.504 1.00 84.12 95 ASP A C 1
ATOM 734 O O . ASP A 1 95 ? 12.964 13.680 -6.298 1.00 84.12 95 ASP A O 1
ATOM 738 N N . SER A 1 96 ? 12.380 12.054 -4.874 1.00 85.38 96 SER A N 1
ATOM 739 C CA . SER A 1 96 ? 13.577 11.236 -5.095 1.00 85.38 96 SER A CA 1
ATOM 740 C C . SER A 1 96 ? 13.222 9.793 -5.471 1.00 85.38 96 SER A C 1
ATOM 742 O O . SER A 1 96 ? 12.340 9.208 -4.834 1.00 85.38 96 SER A O 1
ATOM 744 N N . PRO A 1 97 ? 13.939 9.155 -6.423 1.00 88.38 97 PRO A N 1
ATOM 745 C CA . PRO A 1 97 ? 13.760 7.735 -6.751 1.00 88.38 97 PRO A CA 1
ATOM 746 C C . PRO A 1 97 ? 13.870 6.813 -5.529 1.00 88.38 97 PRO A C 1
ATOM 748 O O . PRO A 1 97 ? 13.203 5.777 -5.456 1.00 88.38 97 PRO A O 1
ATOM 751 N N . 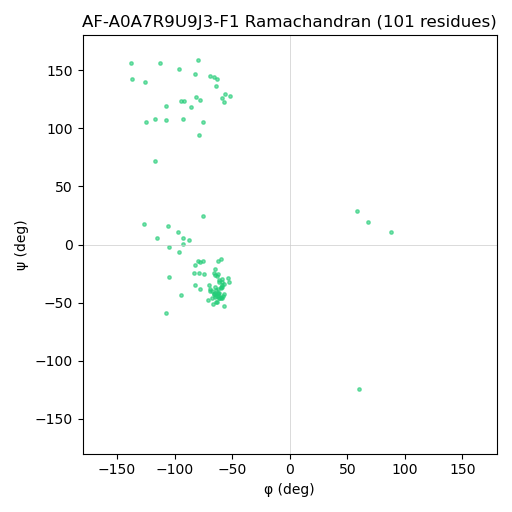THR A 1 98 ? 14.648 7.215 -4.522 1.00 86.81 98 THR A N 1
ATOM 752 C CA . THR A 1 98 ? 14.836 6.438 -3.294 1.00 86.81 98 THR A CA 1
ATOM 753 C C . THR A 1 98 ? 13.551 6.298 -2.476 1.00 86.81 98 THR A C 1
ATOM 755 O O . THR A 1 98 ? 13.384 5.280 -1.801 1.00 86.81 98 THR A O 1
ATOM 758 N N . LEU A 1 99 ? 12.598 7.238 -2.589 1.00 82.25 99 LEU A N 1
ATOM 759 C CA . LEU A 1 99 ? 11.257 7.114 -1.994 1.00 82.25 99 LEU A CA 1
ATOM 760 C C . LEU A 1 99 ? 10.520 5.875 -2.522 1.00 82.25 99 LEU A C 1
ATOM 762 O O . LEU A 1 99 ? 9.781 5.221 -1.786 1.00 82.25 99 LEU A O 1
ATOM 766 N N . PHE A 1 100 ? 10.791 5.505 -3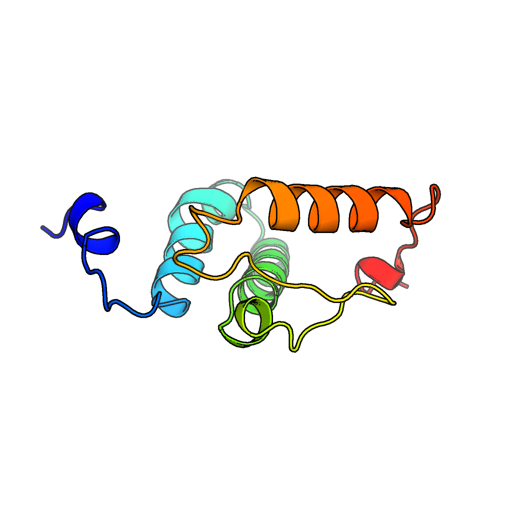.772 1.00 85.38 100 PHE A N 1
ATOM 767 C CA . PHE A 1 100 ? 10.207 4.359 -4.466 1.00 85.38 100 PHE A CA 1
ATOM 768 C C . PHE A 1 100 ? 11.107 3.116 -4.424 1.00 85.38 100 PHE A C 1
ATOM 770 O O . PHE A 1 100 ? 10.840 2.130 -5.111 1.00 85.38 100 PHE A O 1
ATOM 777 N N . SER A 1 101 ? 12.164 3.137 -3.600 1.00 85.62 101 SER A N 1
ATOM 778 C CA . SER A 1 101 ? 13.197 2.089 -3.536 1.00 85.62 101 SER A CA 1
ATOM 779 C C . SER A 1 101 ? 13.923 1.857 -4.869 1.00 85.62 101 SER A C 1
ATOM 781 O O . SER A 1 101 ? 14.373 0.745 -5.149 1.00 85.62 101 SER A O 1
ATOM 783 N N . LEU A 1 102 ? 14.024 2.903 -5.692 1.00 86.38 102 LEU A N 1
ATOM 784 C CA . LEU A 1 102 ? 14.770 2.896 -6.945 1.00 86.38 102 LEU A CA 1
ATOM 785 C C . LEU A 1 102 ? 16.184 3.467 -6.734 1.00 86.38 102 LEU A C 1
ATOM 787 O O . LEU A 1 102 ? 16.376 4.263 -5.806 1.00 86.38 102 LEU A O 1
ATOM 791 N N . PRO A 1 103 ? 17.167 3.019 -7.543 1.00 86.94 103 PRO A N 1
ATOM 792 C CA . PRO A 1 103 ? 18.541 3.511 -7.481 1.00 86.94 103 PRO A CA 1
ATOM 793 C C . PRO A 1 103 ? 18.668 4.987 -7.870 1.00 86.94 103 PRO A C 1
ATOM 795 O O . PRO A 1 103 ? 17.821 5.481 -8.651 1.00 86.94 103 PRO A O 1
#

Nearest PDB structures (foldseek):
  7pj1-assembly1_B  TM=2.816E-01  e=5.024E+00  Drosophila melanogaster
  5b3i-assembly2_C  TM=2.747E-01  e=4.721E+00  Hydrogenophilus thermoluteolus

Foldseek 3Di:
DDDPVNQPPDPPDDDPLVVVLVCCLPPPPVVVDPDPVVSVLVSVVSVVCRDPCLCVQNDDQVPQGRHDDHPPCPVPVVVVVVVVVVSVVPDDPDDDVVSVVHD

InterPro domains:
  IPR042219 Dynein heavy chain, AAA lid domain superfamily [G3DSA:1.10.8.720] (1-103)

Secondary structure (DSSP, 8-state):
---GGGTS--TT----HHHHHHHIIIIIIGGG---HHHHHHHHHHHHHHSSHHHHTT-EEETTEEE-PPPTTGGGGHHHHHHHHHHHHHTS-SS--GGGGT--

Mean predicted aligned error: 9.59 Å

Sequence (103 aa):
LMTVSNLLQRDDAKVDYTTLQGLLMDAIYGPKVEVSGDLSVVGAYVKRAFRQEIFEGRDRIGSVQVTGLPYGAEEKLSDALEEQLFSLDVLPDDDSPTLFSLP